Protein AF-A0A830CU60-F1 (afdb_monomer_lite)

Sequence (150 aa):
MNAGANVQETAGAVESIEIITTKGEYKTIKRRDLSFSYRSSPFQDMNDLASITTVTFRLKVSQSAKKKQQGYLKRLIIALITIVAAEEELALHKKSNAEPVLEEFIPLKKSCKDEQIDRVERAAEEEVKQPAKDNLFHSIKNRTVVPLKG

pLDDT: mean 77.17, std 24.19, range [31.14, 98.19]

Radius of gyration: 39.37 Å; chains: 1; bounding box: 76×66×96 Å

Organism: NCBI:txid374723

Foldseek 3Di:
DQDDDPPDTPLVWWAWWWFQWPVRDIDIGGSVRWDDDDVDTPVVPDPGTDDTDDTDTHDDDDPVVVVVVVVVVVVVVVVVVVVVVVVVVVVVVVVVPDDDPPPDDDDDDDDDDDDDDDDDDDDDDDDDDDDDDDDDDDDDDDDDDDDDDD

InterPro domains:
  IPR003170 UDP-N-acetylenolpyruvoylglucosamine reductase [PTHR21071] (1-75)
  IPR016169 FAD-binding, type PCMH, subdomain 2 [G3DSA:3.30.465.10] (1-143)
  IPR036318 FAD-binding, type PCMH-like superfamily [SSF56176] (1-65)

Structure (mmCIF, N/CA/C/O backbone):
data_AF-A0A830CU60-F1
#
_entry.id   AF-A0A830CU60-F1
#
loop_
_atom_site.group_PDB
_atom_site.id
_atom_site.type_symbol
_atom_site.label_atom_id
_atom_site.label_alt_id
_atom_site.label_comp_id
_atom_site.label_asym_id
_atom_site.label_entity_id
_atom_site.label_seq_id
_atom_site.pdbx_PDB_ins_code
_atom_site.Cartn_x
_atom_site.Cartn_y
_atom_site.Cartn_z
_atom_site.occupancy
_atom_site.B_iso_or_equiv
_atom_site.auth_seq_id
_atom_site.auth_comp_id
_atom_site.auth_asym_id
_atom_site.auth_atom_id
_atom_site.pdbx_PDB_model_num
ATOM 1 N N . MET A 1 1 ? -12.810 1.451 4.096 1.00 92.69 1 MET A N 1
ATOM 2 C CA . MET A 1 1 ? -12.896 1.220 2.636 1.00 92.69 1 MET A CA 1
ATOM 3 C C . MET A 1 1 ? -12.226 -0.051 2.115 1.00 92.69 1 MET A C 1
ATOM 5 O O . MET A 1 1 ? -12.708 -0.509 1.089 1.00 92.69 1 MET A O 1
ATOM 9 N N . ASN A 1 2 ? -11.130 -0.574 2.704 1.00 95.75 2 ASN A N 1
ATOM 10 C CA . ASN A 1 2 ? -10.413 -1.807 2.279 1.00 95.75 2 ASN A CA 1
ATOM 11 C C . ASN A 1 2 ? -10.511 -2.119 0.767 1.00 95.75 2 ASN A C 1
ATOM 13 O O . ASN A 1 2 ? -11.319 -2.940 0.330 1.00 95.75 2 ASN A O 1
ATOM 17 N N . ALA A 1 3 ? -9.751 -1.390 -0.054 1.00 95.25 3 ALA A N 1
ATOM 18 C CA . ALA A 1 3 ? -9.894 -1.484 -1.502 1.00 95.25 3 ALA A CA 1
ATOM 19 C C . ALA A 1 3 ? -9.442 -2.859 -2.019 1.00 95.25 3 ALA A C 1
ATOM 21 O O . ALA A 1 3 ? -8.376 -3.344 -1.636 1.00 95.25 3 ALA A O 1
ATOM 22 N N . GLY A 1 4 ? -10.232 -3.462 -2.911 1.00 94.44 4 GLY A N 1
ATOM 23 C CA . GLY A 1 4 ? -9.911 -4.741 -3.541 1.00 94.44 4 GLY A CA 1
ATOM 24 C C . GLY A 1 4 ? -10.270 -4.815 -5.025 1.00 94.44 4 GLY A C 1
ATOM 25 O O . GLY A 1 4 ? -11.206 -4.148 -5.485 1.00 94.44 4 GLY A O 1
ATOM 26 N N . ALA A 1 5 ? -9.493 -5.628 -5.745 1.00 95.44 5 ALA A N 1
ATOM 27 C CA . ALA A 1 5 ? -9.587 -5.956 -7.168 1.00 95.44 5 ALA A CA 1
ATOM 28 C C . ALA A 1 5 ? -8.892 -7.311 -7.429 1.00 95.44 5 ALA A C 1
ATOM 30 O O . ALA A 1 5 ? -7.971 -7.678 -6.703 1.00 95.44 5 ALA A O 1
ATOM 31 N N . ASN A 1 6 ? -9.294 -8.055 -8.468 1.00 92.94 6 ASN A N 1
ATOM 32 C CA . ASN A 1 6 ? -8.675 -9.338 -8.859 1.00 92.94 6 ASN A CA 1
ATOM 33 C C . ASN A 1 6 ? -8.494 -10.340 -7.692 1.00 92.94 6 ASN A C 1
ATOM 35 O O . ASN A 1 6 ? -7.427 -10.936 -7.535 1.00 92.94 6 ASN A O 1
ATOM 39 N N . VAL A 1 7 ? -9.537 -10.503 -6.864 1.00 90.19 7 VAL A N 1
ATOM 40 C CA . VAL A 1 7 ? -9.569 -11.398 -5.681 1.00 90.19 7 VAL A CA 1
ATOM 41 C C . VAL A 1 7 ? -8.513 -11.047 -4.608 1.00 90.19 7 VAL A C 1
ATOM 43 O O . VAL A 1 7 ? -8.208 -11.844 -3.728 1.00 90.19 7 VAL A O 1
ATOM 46 N N . GLN A 1 8 ? -7.950 -9.837 -4.649 1.00 92.75 8 GLN A N 1
ATOM 47 C CA . GLN A 1 8 ? -7.020 -9.322 -3.645 1.00 92.75 8 GLN A CA 1
ATOM 48 C C . GLN A 1 8 ? -7.560 -8.040 -3.018 1.00 92.75 8 GLN A C 1
ATOM 50 O O . GLN A 1 8 ? -8.195 -7.222 -3.683 1.00 92.75 8 GLN A O 1
ATOM 55 N N . GLU A 1 9 ? -7.274 -7.858 -1.732 1.00 95.56 9 GLU A N 1
ATOM 56 C CA . GLU A 1 9 ? -7.684 -6.702 -0.937 1.00 95.56 9 GLU A CA 1
ATOM 57 C C . GLU A 1 9 ? -6.473 -6.049 -0.266 1.00 95.56 9 GLU A C 1
ATOM 59 O O . GLU A 1 9 ? -5.477 -6.711 0.036 1.00 95.56 9 GLU A O 1
ATOM 64 N N . THR A 1 10 ? -6.586 -4.753 0.027 1.00 95.06 10 THR A N 1
ATOM 65 C CA . THR A 1 10 ? -5.552 -3.949 0.700 1.00 95.06 10 THR A CA 1
ATOM 66 C C . THR A 1 10 ? -5.110 -4.612 2.013 1.00 95.06 10 THR A C 1
ATOM 68 O O . THR A 1 10 ? -3.915 -4.760 2.275 1.00 95.06 10 THR A O 1
ATOM 71 N N . ALA A 1 11 ? -6.071 -5.114 2.795 1.00 95.44 11 ALA A N 1
ATOM 72 C CA . ALA A 1 11 ? -5.851 -5.839 4.046 1.00 95.44 11 ALA A CA 1
ATOM 73 C C . ALA A 1 11 ? -4.967 -7.100 3.936 1.00 95.44 11 ALA A C 1
ATOM 75 O O . ALA A 1 11 ? -4.445 -7.572 4.950 1.00 95.44 11 ALA A O 1
ATOM 76 N N . GLY A 1 12 ? -4.802 -7.662 2.734 1.00 94.56 12 GLY A N 1
ATOM 77 C CA . GLY A 1 12 ? -3.941 -8.819 2.477 1.00 94.56 12 GLY A CA 1
ATOM 78 C C . GLY A 1 12 ? -2.444 -8.494 2.438 1.00 94.56 12 GLY A C 1
ATOM 79 O O . GLY A 1 12 ? -1.630 -9.410 2.542 1.00 94.56 12 GLY A O 1
ATOM 80 N N . ALA A 1 13 ? -2.080 -7.212 2.301 1.00 95.69 13 ALA A N 1
ATOM 81 C CA . ALA A 1 13 ? -0.692 -6.749 2.217 1.00 95.69 13 ALA A CA 1
ATOM 82 C C . ALA A 1 13 ? -0.297 -5.727 3.300 1.00 95.69 13 ALA A C 1
ATOM 84 O O . ALA A 1 13 ? 0.888 -5.439 3.438 1.00 95.69 13 ALA A O 1
ATOM 85 N N . VAL A 1 14 ? -1.240 -5.164 4.062 1.00 97.50 14 VAL A N 1
ATOM 86 C CA . VAL A 1 14 ? -0.936 -4.233 5.168 1.00 97.50 14 VAL A CA 1
ATOM 87 C C . VAL A 1 14 ? -0.233 -4.955 6.325 1.00 97.50 14 VAL A C 1
ATOM 89 O O . VAL A 1 14 ? -0.663 -6.021 6.754 1.00 97.50 14 VAL A O 1
ATOM 92 N N . GLU A 1 15 ? 0.812 -4.331 6.864 1.00 97.88 15 GLU A N 1
ATOM 93 C CA . GLU A 1 15 ? 1.561 -4.758 8.054 1.00 97.88 15 GLU A CA 1
ATOM 94 C C . GLU A 1 15 ? 1.231 -3.888 9.277 1.00 97.88 15 GLU A C 1
ATOM 96 O O . GLU A 1 15 ? 1.029 -4.383 10.389 1.00 97.88 15 GLU A O 1
ATOM 101 N N . SER A 1 16 ? 1.172 -2.572 9.075 1.00 98.19 16 SER A N 1
ATOM 102 C CA . SER A 1 16 ? 0.796 -1.604 10.102 1.00 98.19 16 SER A CA 1
ATOM 103 C C . SER A 1 16 ? 0.320 -0.298 9.487 1.00 98.19 16 SER A C 1
ATOM 105 O O . SER A 1 16 ? 0.670 0.023 8.352 1.00 98.19 16 SER A O 1
ATOM 107 N N . ILE A 1 17 ? -0.463 0.452 10.252 1.00 98.12 17 ILE A N 1
ATOM 108 C CA . ILE A 1 17 ? -0.972 1.770 9.878 1.00 98.12 17 ILE A CA 1
ATOM 109 C C . ILE A 1 17 ? -0.645 2.746 11.002 1.00 98.12 17 ILE A C 1
ATOM 111 O O . ILE A 1 17 ? -0.821 2.422 12.177 1.00 98.12 17 ILE A O 1
ATOM 115 N N . GLU A 1 18 ? -0.161 3.924 10.635 1.00 98.19 18 GLU A N 1
ATOM 116 C CA . GLU A 1 18 ? 0.054 5.047 11.540 1.00 98.19 18 GLU A CA 1
ATOM 117 C C . GLU A 1 18 ? -1.049 6.075 11.326 1.00 98.19 18 GLU A C 1
ATOM 119 O O . GLU A 1 18 ? -1.400 6.413 10.190 1.00 98.19 18 GLU A O 1
ATOM 124 N N . ILE A 1 19 ? -1.606 6.546 12.435 1.00 98.19 19 ILE A N 1
ATOM 125 C CA . ILE A 1 19 ? -2.662 7.548 12.458 1.00 98.19 19 ILE A CA 1
ATOM 126 C C . ILE A 1 19 ? -2.293 8.693 13.395 1.00 98.19 19 ILE A C 1
ATOM 128 O O . ILE A 1 19 ? -1.598 8.491 14.393 1.00 98.19 19 ILE A O 1
ATOM 132 N N . ILE A 1 20 ? -2.830 9.870 13.089 1.00 98.19 20 ILE A N 1
ATOM 133 C CA . ILE A 1 20 ? -2.925 11.004 14.007 1.00 98.19 20 ILE A CA 1
ATOM 134 C C . ILE A 1 20 ? -4.368 11.069 14.509 1.00 98.19 20 ILE A C 1
ATOM 136 O O . ILE A 1 20 ? -5.315 10.968 13.720 1.00 98.19 20 ILE A O 1
ATOM 140 N N . THR A 1 21 ? -4.544 11.245 15.817 1.00 97.69 21 THR A N 1
ATOM 141 C CA . THR A 1 21 ? -5.862 11.468 16.423 1.00 97.69 21 THR A CA 1
ATOM 142 C C . THR A 1 21 ? -6.277 12.936 16.397 1.00 97.69 21 THR A C 1
ATOM 144 O O . THR A 1 21 ? -5.451 13.831 16.230 1.00 97.69 21 THR A O 1
ATOM 147 N N . THR A 1 22 ? -7.550 13.217 16.667 1.00 97.62 22 THR A N 1
ATOM 148 C CA . THR A 1 22 ? -8.073 14.584 16.863 1.00 97.62 22 THR A CA 1
ATOM 149 C C . THR A 1 22 ? -7.422 15.340 18.029 1.00 97.62 22 THR A C 1
ATOM 151 O O . THR A 1 22 ? -7.553 16.558 18.111 1.00 97.62 22 THR A O 1
ATOM 154 N N . LYS A 1 23 ? -6.669 14.649 18.897 1.00 97.31 23 LYS A N 1
ATOM 155 C CA . LYS A 1 23 ? -5.849 15.234 19.973 1.00 97.31 23 LYS A CA 1
ATOM 156 C C . LYS A 1 23 ? -4.395 15.519 19.563 1.00 97.31 23 LYS A C 1
ATOM 158 O O . LYS A 1 23 ? -3.625 16.007 20.383 1.00 97.31 23 LYS A O 1
ATOM 163 N N . GLY A 1 24 ? -3.999 15.182 18.333 1.00 96.62 24 GLY A N 1
ATOM 164 C CA . GLY A 1 24 ? -2.612 15.269 17.860 1.00 96.62 24 GLY A CA 1
ATOM 165 C C . GLY A 1 24 ? -1.713 14.099 18.284 1.00 96.62 24 GLY A C 1
ATOM 166 O O . GLY A 1 24 ? -0.507 14.147 18.059 1.00 96.62 24 GLY A O 1
ATOM 167 N N . GLU A 1 25 ? -2.269 13.041 18.885 1.00 97.31 25 GLU A N 1
ATOM 168 C CA . GLU A 1 25 ? -1.502 11.853 19.287 1.00 97.31 25 GLU A CA 1
ATOM 169 C C . GLU A 1 25 ? -1.200 10.969 18.068 1.00 97.31 25 GLU A C 1
ATOM 171 O O . GLU A 1 25 ? -2.104 10.655 17.291 1.00 97.31 25 GLU A O 1
ATOM 176 N N . TYR A 1 26 ? 0.040 10.492 17.946 1.00 97.06 26 TYR A N 1
ATOM 177 C CA . TYR A 1 26 ? 0.404 9.456 16.977 1.00 97.06 26 TYR A CA 1
ATOM 178 C C . TYR A 1 26 ? 0.138 8.060 17.551 1.00 97.06 26 TYR A C 1
ATOM 180 O O . TYR A 1 26 ? 0.570 7.745 18.661 1.00 97.06 26 TYR A O 1
ATOM 188 N N . LYS A 1 27 ? -0.530 7.195 16.781 1.00 97.06 27 LYS A N 1
ATOM 189 C CA . LYS A 1 27 ? -0.778 5.788 17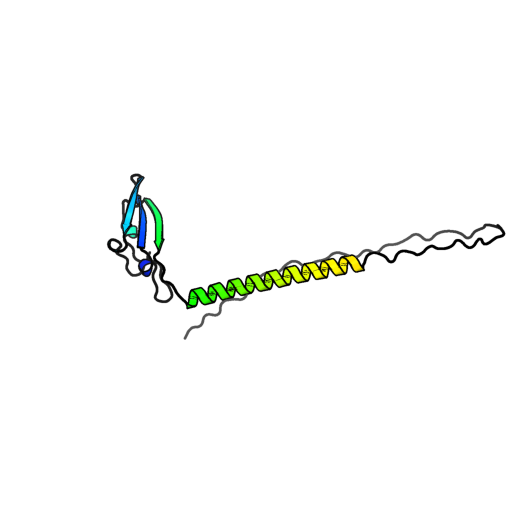.138 1.00 97.06 27 LYS A CA 1
ATOM 190 C C . LYS A 1 27 ? -0.368 4.870 15.984 1.00 97.06 27 LYS A C 1
ATOM 192 O O . LYS A 1 27 ? -0.769 5.094 14.844 1.00 97.06 27 LYS A O 1
ATOM 197 N N . THR A 1 28 ? 0.377 3.802 16.276 1.00 97.94 28 THR A N 1
ATOM 198 C CA . THR A 1 28 ? 0.690 2.732 15.311 1.00 97.94 28 THR A CA 1
ATOM 199 C C . THR A 1 28 ? -0.155 1.499 15.607 1.00 97.94 28 THR A C 1
ATOM 201 O O . THR A 1 28 ? -0.003 0.877 16.656 1.00 97.94 28 THR A O 1
ATOM 204 N N . ILE A 1 29 ? -0.995 1.095 14.659 1.00 97.19 29 ILE A N 1
ATOM 205 C CA . ILE A 1 29 ? -1.864 -0.081 14.762 1.00 97.19 29 ILE A CA 1
ATOM 206 C C . ILE A 1 29 ? -1.262 -1.206 13.908 1.00 97.19 29 ILE A C 1
ATOM 208 O O . ILE A 1 29 ? -0.966 -1.009 12.725 1.00 97.19 29 ILE A O 1
ATOM 212 N N . LYS A 1 30 ? -1.023 -2.384 14.496 1.00 97.69 30 LYS A N 1
ATOM 213 C CA . LYS A 1 30 ? -0.417 -3.537 13.803 1.00 97.69 30 LYS A CA 1
ATOM 214 C C . LYS A 1 30 ? -1.481 -4.399 13.123 1.00 97.69 30 LYS A C 1
ATOM 216 O O . LYS A 1 30 ? -2.640 -4.395 13.514 1.00 97.69 30 LYS A O 1
ATOM 221 N N . ARG A 1 31 ? -1.087 -5.205 12.129 1.00 95.62 31 ARG A N 1
ATOM 222 C CA . ARG A 1 31 ? -2.008 -6.026 11.319 1.00 95.62 31 ARG A CA 1
ATOM 223 C C . ARG A 1 31 ? -2.939 -6.952 12.113 1.00 95.62 31 ARG A C 1
ATOM 225 O O . ARG A 1 31 ? -4.049 -7.211 11.648 1.00 95.62 31 ARG A O 1
ATOM 232 N N . ARG A 1 32 ? -2.509 -7.438 13.281 1.00 95.12 32 ARG A N 1
ATOM 233 C CA . ARG A 1 32 ? -3.329 -8.265 14.189 1.00 95.12 32 ARG A CA 1
ATOM 234 C C . ARG A 1 32 ? -4.483 -7.483 14.837 1.00 95.12 32 ARG A C 1
ATOM 236 O O . ARG A 1 32 ? -5.514 -8.068 15.128 1.00 95.12 32 ARG A O 1
ATOM 243 N N . ASP A 1 33 ? -4.304 -6.175 15.003 1.00 95.25 33 ASP A N 1
ATOM 244 C CA . ASP A 1 33 ? -5.234 -5.248 15.652 1.00 95.25 33 ASP A CA 1
ATOM 245 C C . ASP A 1 33 ? -6.133 -4.529 14.609 1.00 95.25 33 ASP A C 1
ATOM 247 O O . ASP A 1 33 ? -6.950 -3.680 14.955 1.00 95.25 33 ASP A O 1
ATOM 251 N N . LEU A 1 34 ? -5.991 -4.862 13.313 1.00 94.56 34 LEU A N 1
ATOM 252 C CA . LEU A 1 34 ? -6.749 -4.284 12.196 1.00 94.56 34 LEU A CA 1
ATOM 253 C C . LEU A 1 34 ? -7.861 -5.228 11.703 1.00 94.56 34 LEU A C 1
ATOM 255 O O . LEU A 1 34 ? -7.616 -6.166 10.936 1.00 94.56 34 LEU A O 1
ATOM 259 N N . SER A 1 35 ? -9.099 -4.924 12.091 1.00 94.56 35 SER A N 1
ATOM 260 C CA . SER A 1 35 ? -10.336 -5.623 11.713 1.00 94.56 35 SER A CA 1
ATOM 261 C C . SER A 1 35 ? -10.875 -5.185 10.341 1.00 94.56 35 SER A C 1
ATOM 263 O O . SER A 1 35 ? -11.878 -4.485 10.220 1.00 94.56 35 SER A O 1
ATOM 265 N N . PHE A 1 36 ? -10.199 -5.591 9.268 1.00 95.88 36 PHE A N 1
ATOM 266 C CA . PHE A 1 36 ? -10.702 -5.393 7.904 1.00 95.88 36 PHE A CA 1
ATOM 267 C C . PHE A 1 36 ? -11.749 -6.441 7.500 1.00 95.88 36 PHE A C 1
ATOM 269 O O . PHE A 1 36 ? -11.622 -7.617 7.839 1.00 95.88 36 PHE A O 1
ATOM 276 N N . SER A 1 37 ? -12.726 -6.028 6.692 1.00 94.19 37 SER A N 1
ATOM 277 C CA . SER A 1 37 ? -13.653 -6.921 5.981 1.00 94.19 37 SER A CA 1
ATOM 278 C C . SER A 1 37 ? -14.0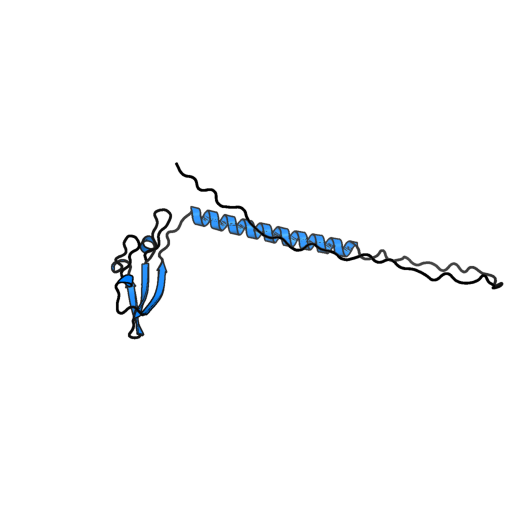26 -6.325 4.613 1.00 94.19 37 SER A C 1
ATOM 280 O O . SER A 1 37 ? -13.421 -5.334 4.185 1.00 94.19 37 SER A O 1
ATOM 282 N N . TYR A 1 38 ? -14.972 -6.924 3.880 1.00 95.50 38 TYR A N 1
ATOM 283 C CA . TYR A 1 38 ? -15.308 -6.484 2.521 1.00 95.50 38 TYR A CA 1
ATOM 284 C C . TYR A 1 38 ? -15.726 -5.006 2.495 1.00 95.50 38 TYR A C 1
ATOM 286 O O . TYR A 1 38 ? -16.714 -4.609 3.109 1.00 95.50 38 TYR A O 1
ATOM 294 N N . ARG A 1 39 ? -14.934 -4.180 1.797 1.00 94.56 39 ARG A N 1
ATOM 295 C CA . ARG A 1 39 ? -15.048 -2.707 1.735 1.00 94.56 39 ARG A CA 1
ATOM 296 C C . ARG A 1 39 ? -15.012 -1.970 3.089 1.00 94.56 39 ARG A C 1
ATOM 298 O O . ARG A 1 39 ? -15.138 -0.743 3.113 1.00 94.56 39 ARG A O 1
ATOM 305 N N . SER A 1 40 ? -14.737 -2.665 4.193 1.00 95.88 40 SER A N 1
ATOM 306 C CA . SER A 1 40 ? -14.769 -2.124 5.554 1.00 95.88 40 SER A CA 1
ATOM 307 C C . SER A 1 40 ? -13.403 -2.170 6.257 1.00 95.88 40 SER A C 1
ATOM 309 O O . SER A 1 40 ? -12.522 -2.963 5.922 1.00 95.88 40 SER A O 1
ATOM 311 N N . SER A 1 41 ? -13.186 -1.250 7.190 1.00 96.00 41 SER A N 1
ATOM 312 C CA . SER A 1 41 ? -11.941 -1.017 7.923 1.00 96.00 41 SER A CA 1
ATOM 313 C C . SER A 1 41 ? -12.235 -0.288 9.237 1.00 96.00 41 SER A C 1
ATOM 315 O O . SER A 1 41 ? -13.081 0.606 9.205 1.00 96.00 41 SER A O 1
ATOM 317 N N . PRO A 1 42 ? -11.477 -0.533 10.326 1.00 94.56 42 PRO A N 1
ATOM 318 C CA . PRO A 1 42 ? -11.761 0.030 11.656 1.00 94.56 42 PRO A CA 1
ATOM 319 C C . PRO A 1 42 ? -11.798 1.567 11.696 1.00 94.56 42 PRO A C 1
ATOM 321 O O . PRO A 1 42 ? -12.421 2.154 12.568 1.00 94.56 42 PRO A O 1
ATOM 324 N N . PHE A 1 43 ? -11.167 2.222 10.721 1.00 96.06 43 PHE A N 1
ATOM 325 C CA . PHE A 1 43 ? -11.111 3.676 10.559 1.00 96.06 43 PHE A CA 1
ATOM 326 C C . PHE A 1 43 ? -12.427 4.345 10.136 1.00 96.06 43 PHE A C 1
ATOM 328 O O . PHE A 1 43 ? -12.488 5.567 10.133 1.00 96.06 43 PHE A O 1
ATOM 335 N N . GLN A 1 44 ? -13.447 3.589 9.712 1.00 95.38 44 GLN A N 1
ATOM 336 C CA . GLN A 1 44 ? -14.722 4.175 9.264 1.00 95.38 44 GLN A CA 1
ATOM 337 C C . GLN A 1 44 ? -15.601 4.643 10.423 1.00 95.38 44 GLN A C 1
ATOM 339 O O . GLN A 1 44 ? -16.261 5.668 10.293 1.00 95.38 44 GLN A O 1
ATOM 344 N N . ASP A 1 45 ? -15.545 3.935 11.550 1.00 92.56 45 ASP A N 1
ATOM 345 C CA . ASP A 1 45 ? -16.358 4.201 12.742 1.00 92.56 45 ASP A CA 1
ATOM 346 C C . ASP A 1 45 ? -15.521 4.850 13.872 1.00 92.56 45 ASP A C 1
ATOM 348 O O . ASP A 1 45 ? -15.948 4.947 15.024 1.00 92.56 45 ASP A O 1
ATOM 352 N N . MET A 1 46 ? -14.287 5.271 13.560 1.00 94.50 46 MET A N 1
ATOM 353 C CA . MET A 1 46 ? -13.300 5.756 14.527 1.00 94.50 46 MET A CA 1
ATOM 354 C C . MET A 1 46 ? -13.425 7.268 14.763 1.00 94.50 46 MET A C 1
ATOM 356 O O . MET A 1 46 ? -12.809 8.074 14.071 1.00 94.50 46 MET A O 1
ATOM 360 N N . ASN A 1 47 ? -14.190 7.648 15.788 1.00 95.44 47 ASN A N 1
ATOM 361 C CA . ASN A 1 47 ? -14.488 9.050 16.113 1.00 95.44 47 ASN A CA 1
ATOM 362 C C . ASN A 1 47 ? -13.268 9.908 16.521 1.00 95.44 47 ASN A C 1
ATOM 364 O O . ASN A 1 47 ? -13.338 11.132 16.430 1.00 95.44 47 ASN A O 1
ATOM 368 N N . ASP A 1 48 ? -12.165 9.311 16.997 1.00 96.81 48 ASP A N 1
ATOM 369 C CA . ASP A 1 48 ? -10.934 10.038 17.354 1.00 96.81 48 ASP A CA 1
ATOM 370 C C . ASP A 1 48 ? -9.903 10.111 16.216 1.00 96.81 48 ASP A C 1
ATOM 372 O O . ASP A 1 48 ? -8.829 10.674 16.418 1.00 96.81 48 ASP A O 1
ATOM 376 N N . LEU A 1 49 ? -10.199 9.583 15.023 1.00 96.62 49 LEU A N 1
ATOM 377 C CA . LEU A 1 49 ? -9.301 9.640 13.869 1.00 96.62 49 LEU A CA 1
ATOM 378 C C . LEU A 1 49 ? -9.290 11.041 13.240 1.00 96.62 49 LEU A C 1
ATOM 380 O O . LEU A 1 49 ? -10.318 11.516 12.768 1.00 96.62 49 LEU A O 1
ATOM 384 N N . ALA A 1 50 ? -8.115 11.673 13.157 1.00 97.31 50 ALA A N 1
ATOM 385 C CA . ALA A 1 50 ? -7.930 12.889 12.359 1.00 97.31 50 ALA A CA 1
ATOM 386 C C . ALA A 1 50 ? -7.346 12.586 10.974 1.00 97.31 50 ALA A C 1
ATOM 388 O O . ALA A 1 50 ? -7.803 13.138 9.977 1.00 97.31 50 ALA A O 1
ATOM 389 N N . SER A 1 51 ? -6.331 11.719 10.894 1.00 97.75 51 SER A N 1
ATOM 390 C CA . SER A 1 51 ? -5.699 11.358 9.621 1.00 97.75 51 SER A CA 1
ATOM 391 C C . SER A 1 51 ? -4.968 10.018 9.686 1.00 97.75 51 SER A C 1
ATOM 393 O O . SER A 1 51 ? -4.463 9.627 10.738 1.00 97.75 51 SER A O 1
ATOM 395 N N . ILE A 1 52 ? -4.865 9.341 8.542 1.00 97.69 52 ILE A N 1
ATOM 396 C CA . ILE A 1 52 ? -3.947 8.218 8.325 1.00 97.69 52 ILE A CA 1
ATOM 397 C C . ILE A 1 52 ? -2.693 8.789 7.657 1.00 97.69 52 ILE A C 1
ATOM 399 O O . ILE A 1 52 ? -2.772 9.273 6.529 1.00 97.69 52 ILE A O 1
ATOM 403 N N . THR A 1 53 ? -1.545 8.736 8.333 1.00 97.81 53 THR A N 1
ATOM 404 C CA . THR A 1 53 ? -0.288 9.316 7.826 1.00 97.81 53 THR A CA 1
ATOM 405 C C . THR A 1 53 ? 0.521 8.324 7.007 1.00 97.81 53 THR A C 1
ATOM 407 O O . THR A 1 53 ? 1.039 8.669 5.947 1.00 97.81 53 THR A O 1
ATOM 410 N N . THR A 1 54 ? 0.610 7.083 7.484 1.00 98.19 54 THR A N 1
ATOM 411 C CA . THR A 1 54 ? 1.527 6.076 6.942 1.00 98.19 54 THR A CA 1
ATOM 412 C C . THR A 1 54 ? 0.833 4.725 6.874 1.00 98.19 54 THR A C 1
ATOM 414 O O . THR A 1 54 ? 0.158 4.307 7.815 1.00 98.19 54 THR A O 1
ATOM 417 N N . VAL A 1 55 ? 1.039 3.996 5.778 1.00 97.75 55 VAL A N 1
ATOM 418 C CA . VAL A 1 55 ? 0.634 2.592 5.657 1.00 97.75 55 VAL A CA 1
ATOM 419 C C . VAL A 1 55 ? 1.848 1.771 5.250 1.00 97.75 55 VAL A C 1
ATOM 421 O O . VAL A 1 55 ? 2.395 1.943 4.162 1.00 97.75 55 VAL A O 1
ATOM 424 N N . THR A 1 56 ? 2.258 0.854 6.120 1.00 98.12 56 THR A N 1
ATOM 425 C CA . THR A 1 56 ? 3.347 -0.086 5.856 1.00 98.12 56 THR A CA 1
ATOM 426 C C . THR A 1 56 ? 2.777 -1.335 5.201 1.00 98.12 56 THR A C 1
ATOM 428 O O . THR A 1 56 ? 1.893 -1.985 5.764 1.00 98.12 56 THR A O 1
ATOM 431 N N . PHE A 1 57 ? 3.308 -1.708 4.036 1.00 97.50 57 PHE A N 1
ATOM 432 C CA . PHE A 1 57 ? 2.913 -2.915 3.307 1.00 97.50 57 PHE A CA 1
ATOM 433 C C . PHE A 1 57 ? 4.014 -3.982 3.342 1.00 97.50 57 PHE A C 1
ATOM 435 O O . PHE A 1 57 ? 5.172 -3.704 3.031 1.00 97.50 57 PHE A O 1
ATOM 442 N N . ARG A 1 58 ? 3.646 -5.229 3.647 1.00 96.62 58 ARG A N 1
ATOM 443 C CA . ARG A 1 58 ? 4.508 -6.411 3.531 1.00 96.62 58 ARG A CA 1
ATOM 444 C C . ARG A 1 58 ? 4.239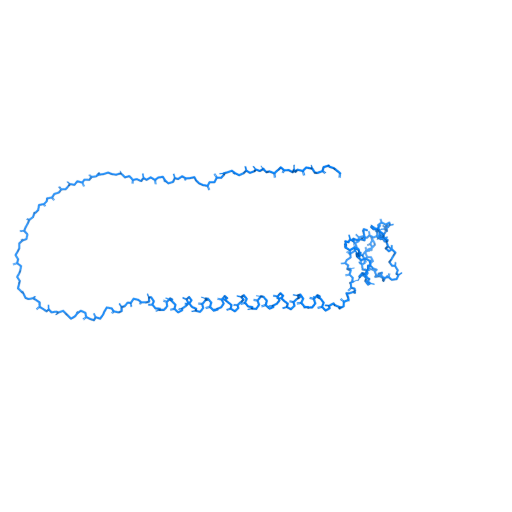 -7.111 2.198 1.00 96.62 58 ARG A C 1
ATOM 446 O O . ARG A 1 58 ? 3.317 -7.914 2.065 1.00 96.62 58 ARG A O 1
ATOM 453 N N . LEU A 1 59 ? 5.068 -6.816 1.199 1.00 93.69 59 LEU A N 1
ATOM 454 C CA . LEU A 1 59 ? 4.990 -7.452 -0.118 1.00 93.69 59 LEU A CA 1
ATOM 455 C C . LEU A 1 59 ? 5.645 -8.844 -0.118 1.00 93.69 59 LEU A C 1
ATOM 457 O O . LEU A 1 59 ? 6.613 -9.096 0.599 1.00 93.69 59 LEU A O 1
ATOM 461 N N . LYS A 1 60 ? 5.140 -9.749 -0.965 1.00 93.06 60 LYS A N 1
ATOM 462 C CA . LYS A 1 60 ? 5.744 -11.069 -1.213 1.00 93.06 60 LYS A CA 1
ATOM 463 C C . LYS A 1 60 ? 6.643 -11.015 -2.448 1.00 93.06 60 LYS A C 1
ATOM 465 O O . LYS A 1 60 ? 6.268 -10.440 -3.469 1.00 93.06 60 LYS A O 1
ATOM 470 N N . VAL A 1 61 ? 7.808 -11.661 -2.381 1.00 94.50 61 VAL A N 1
ATOM 471 C CA . VAL A 1 61 ? 8.709 -11.800 -3.537 1.00 94.50 61 VAL A CA 1
ATOM 472 C C . VAL A 1 61 ? 8.013 -12.611 -4.633 1.00 94.50 61 VAL A C 1
ATOM 474 O O . VAL A 1 61 ? 7.509 -13.702 -4.382 1.00 94.50 61 VAL A O 1
ATOM 477 N N . SER A 1 62 ? 8.003 -12.092 -5.863 1.00 95.44 62 SER A N 1
ATOM 478 C CA . SER A 1 62 ? 7.385 -12.747 -7.020 1.00 95.44 62 SER A CA 1
ATOM 479 C C . SER A 1 62 ? 8.365 -12.834 -8.185 1.00 95.44 62 SER A C 1
ATOM 481 O O . SER A 1 62 ? 8.796 -11.819 -8.734 1.00 95.44 62 SER A O 1
ATOM 483 N N . GLN A 1 63 ? 8.682 -14.061 -8.611 1.00 97.19 63 GLN A N 1
ATOM 484 C CA . GLN A 1 63 ? 9.548 -14.298 -9.773 1.00 97.19 63 GLN A CA 1
ATOM 485 C C . GLN A 1 63 ? 8.914 -13.781 -11.075 1.00 97.19 63 GLN A C 1
ATOM 487 O O . GLN A 1 63 ? 9.624 -13.325 -11.969 1.00 97.19 63 GLN A O 1
ATOM 492 N N . SER A 1 64 ? 7.579 -13.790 -11.167 1.00 96.38 64 SER A N 1
ATOM 493 C CA . SER A 1 64 ? 6.832 -13.191 -12.282 1.00 96.38 64 SER A CA 1
ATOM 494 C C . SER A 1 64 ? 7.038 -11.673 -12.339 1.00 96.38 64 SER A C 1
ATOM 496 O O . SER A 1 64 ? 7.404 -11.139 -13.388 1.00 96.38 64 SER A O 1
ATOM 498 N N . ALA A 1 65 ? 6.903 -10.981 -11.201 1.00 94.75 65 ALA A N 1
ATOM 499 C CA . ALA A 1 65 ? 7.147 -9.541 -11.118 1.00 94.75 65 ALA A CA 1
ATOM 500 C C . ALA A 1 65 ? 8.610 -9.191 -11.444 1.00 94.75 65 ALA A C 1
ATOM 502 O O . ALA A 1 65 ? 8.855 -8.311 -12.269 1.00 94.75 65 ALA A O 1
ATOM 503 N N . LYS A 1 66 ? 9.574 -9.942 -10.890 1.00 96.31 66 LYS A N 1
ATOM 504 C CA . LYS A 1 66 ? 11.010 -9.773 -11.169 1.00 96.31 66 LYS A CA 1
ATOM 505 C C . LYS A 1 66 ? 11.330 -9.923 -12.662 1.00 96.31 66 LYS A C 1
ATOM 507 O O . LYS A 1 66 ? 11.990 -9.056 -13.230 1.00 96.31 66 LYS A O 1
ATOM 512 N N . LYS A 1 67 ? 10.815 -10.970 -13.323 1.00 98.00 67 LYS A N 1
ATOM 513 C CA . LYS A 1 67 ? 10.987 -11.174 -14.774 1.00 98.00 67 LYS A CA 1
ATOM 514 C C . LYS A 1 67 ? 10.386 -10.027 -15.594 1.00 98.00 67 LYS A C 1
ATOM 516 O O . LYS A 1 67 ? 11.026 -9.563 -16.535 1.00 98.00 67 LYS A O 1
ATOM 521 N N . LYS A 1 68 ? 9.196 -9.528 -15.227 1.00 97.12 68 LYS A N 1
ATOM 522 C CA . LYS A 1 68 ? 8.579 -8.359 -15.883 1.00 97.12 68 LYS A CA 1
ATOM 523 C C . LYS A 1 68 ? 9.444 -7.105 -15.730 1.00 97.12 68 LYS A C 1
ATOM 525 O O . LYS A 1 68 ? 9.750 -6.472 -16.735 1.00 97.12 68 LYS A O 1
ATOM 530 N N . GLN A 1 69 ? 9.895 -6.787 -14.514 1.00 96.69 69 GLN A N 1
ATOM 531 C CA . GLN A 1 69 ? 10.776 -5.645 -14.237 1.00 96.69 69 GLN A CA 1
ATOM 532 C C . GLN A 1 69 ? 12.074 -5.714 -15.057 1.00 96.69 69 GLN A C 1
ATOM 534 O O . GLN A 1 69 ? 12.437 -4.746 -15.720 1.00 96.69 69 GLN A O 1
ATOM 539 N N . GLN A 1 70 ? 12.735 -6.876 -15.084 1.00 97.44 70 GLN A N 1
ATOM 540 C CA . GLN A 1 70 ? 13.923 -7.106 -15.913 1.00 97.44 70 GLN A CA 1
ATOM 541 C C . GLN A 1 70 ? 13.631 -6.919 -17.411 1.00 97.44 70 GLN A C 1
ATOM 543 O O . GLN A 1 70 ? 14.457 -6.361 -18.128 1.00 97.44 70 GLN A O 1
ATOM 548 N N . GLY A 1 71 ? 12.456 -7.344 -17.886 1.00 98.06 71 GLY A N 1
ATOM 549 C CA . GLY A 1 71 ? 12.003 -7.110 -19.258 1.00 98.06 71 GLY A CA 1
ATOM 550 C C . GLY A 1 71 ? 11.846 -5.624 -19.598 1.00 98.06 71 GLY A C 1
ATOM 551 O O . GLY A 1 71 ? 12.304 -5.199 -20.656 1.00 98.06 71 GLY A O 1
ATOM 552 N N . TYR A 1 72 ? 11.263 -4.823 -18.699 1.00 97.38 72 TYR A N 1
ATOM 553 C CA . TYR A 1 72 ? 11.172 -3.367 -18.871 1.00 97.38 72 TYR A CA 1
ATOM 554 C C . TYR A 1 72 ? 12.552 -2.702 -18.895 1.00 97.38 72 TYR A C 1
ATOM 556 O O . TYR A 1 72 ? 12.835 -1.946 -19.819 1.00 97.38 72 TYR A O 1
ATOM 564 N N . LEU A 1 73 ? 13.436 -3.030 -17.946 1.00 98.00 73 LEU A N 1
ATOM 565 C CA . LEU A 1 73 ? 14.793 -2.471 -17.903 1.00 98.00 73 LEU A CA 1
ATOM 566 C C . LEU A 1 73 ? 15.593 -2.801 -19.172 1.00 98.00 73 LEU A C 1
ATOM 568 O O . LEU A 1 73 ? 16.219 -1.913 -19.741 1.00 98.00 73 LEU A O 1
ATOM 572 N N . LYS A 1 74 ? 15.509 -4.040 -19.678 1.00 98.19 74 LYS A N 1
ATOM 573 C CA . LYS A 1 74 ? 16.137 -4.423 -20.955 1.00 98.19 74 LYS A CA 1
ATOM 574 C C . LYS A 1 74 ? 15.631 -3.585 -22.132 1.00 98.19 74 LYS A C 1
ATOM 576 O O . LYS A 1 74 ? 16.438 -3.160 -22.948 1.00 98.19 74 LYS A O 1
ATOM 581 N N . ARG A 1 75 ? 14.320 -3.322 -22.213 1.00 97.38 75 ARG A N 1
ATOM 582 C CA . ARG A 1 75 ? 13.734 -2.475 -23.270 1.00 97.38 75 ARG A CA 1
ATOM 583 C C . ARG A 1 75 ? 14.242 -1.034 -23.197 1.00 97.38 75 ARG A C 1
ATOM 585 O O . ARG A 1 75 ? 14.573 -0.477 -24.235 1.00 97.38 75 ARG A O 1
ATOM 592 N N . LEU A 1 76 ? 14.340 -0.464 -21.993 1.00 96.94 76 LEU A N 1
ATOM 593 C CA . LEU A 1 76 ? 14.877 0.886 -21.790 1.00 96.94 76 LEU A CA 1
ATOM 594 C C . LEU A 1 76 ? 16.357 0.977 -22.188 1.00 96.94 76 LEU A C 1
ATOM 596 O O . LEU A 1 76 ? 16.732 1.905 -22.894 1.00 96.94 76 LEU A O 1
ATOM 600 N N . ILE A 1 77 ? 17.177 -0.005 -21.799 1.00 97.81 77 ILE A N 1
ATOM 601 C CA . ILE A 1 77 ? 18.602 -0.055 -22.165 1.00 97.81 77 ILE A CA 1
ATOM 602 C C . ILE A 1 77 ? 18.775 -0.155 -23.686 1.00 97.81 77 ILE A C 1
ATOM 604 O O . ILE A 1 77 ? 19.560 0.598 -24.251 1.00 97.81 77 ILE A O 1
ATOM 608 N N . ILE A 1 78 ? 18.021 -1.033 -24.359 1.00 97.94 78 ILE A N 1
ATOM 609 C CA . ILE A 1 78 ? 18.076 -1.159 -25.825 1.00 97.94 78 ILE A CA 1
ATOM 610 C C . ILE A 1 78 ? 17.677 0.164 -26.490 1.00 97.94 78 ILE A C 1
ATOM 612 O O . ILE A 1 78 ? 18.411 0.641 -27.345 1.00 97.94 78 ILE A O 1
ATOM 616 N N . ALA A 1 79 ? 16.573 0.788 -26.064 1.00 97.31 79 ALA A N 1
ATOM 617 C CA . ALA A 1 79 ? 16.124 2.063 -26.623 1.00 97.31 79 ALA A CA 1
ATOM 618 C C . ALA A 1 79 ? 17.169 3.182 -26.456 1.00 97.31 79 ALA A C 1
ATOM 620 O O . ALA A 1 79 ? 17.420 3.918 -27.405 1.00 97.31 79 ALA A O 1
ATOM 621 N N . LEU A 1 80 ? 17.816 3.276 -25.288 1.00 97.12 80 LEU A N 1
ATOM 622 C CA . LEU A 1 80 ? 18.903 4.232 -25.047 1.00 97.12 80 LEU A CA 1
ATOM 623 C C . LEU A 1 80 ? 20.104 3.980 -25.968 1.00 97.12 80 LEU A C 1
ATOM 625 O O . LEU A 1 80 ? 20.609 4.924 -26.564 1.00 97.12 80 LEU A O 1
ATOM 629 N N . ILE A 1 81 ? 20.523 2.721 -26.141 1.00 97.50 81 ILE A N 1
ATOM 630 C CA . ILE A 1 81 ? 21.612 2.359 -27.065 1.00 97.50 81 ILE A CA 1
ATOM 631 C C . ILE A 1 81 ? 21.250 2.740 -28.509 1.00 97.50 81 ILE A C 1
ATOM 633 O O . ILE A 1 81 ? 22.082 3.300 -29.215 1.00 97.50 81 ILE A O 1
ATOM 637 N N . THR A 1 82 ? 20.012 2.487 -28.948 1.00 97.19 82 THR A N 1
ATOM 638 C CA . THR A 1 82 ? 19.554 2.860 -30.297 1.00 97.19 82 THR A CA 1
ATOM 639 C C . THR A 1 82 ? 19.535 4.376 -30.509 1.00 97.19 82 THR A C 1
ATOM 641 O O . THR A 1 82 ? 19.893 4.829 -31.591 1.00 97.19 82 THR A O 1
ATOM 644 N N . ILE A 1 83 ? 19.157 5.161 -29.493 1.00 97.06 83 ILE A N 1
ATOM 645 C CA . ILE A 1 83 ? 19.190 6.631 -29.559 1.00 97.06 83 ILE A CA 1
ATOM 646 C C . ILE A 1 83 ? 20.634 7.130 -29.685 1.00 97.06 83 ILE A C 1
ATOM 648 O O . ILE A 1 83 ? 20.922 7.880 -30.610 1.00 97.06 83 ILE A O 1
ATOM 652 N N . VAL A 1 84 ? 21.547 6.663 -28.826 1.00 97.19 84 VAL A N 1
ATOM 653 C CA . VAL A 1 84 ? 22.965 7.071 -28.862 1.00 97.19 84 VAL A CA 1
ATOM 654 C C . VAL A 1 84 ? 23.617 6.714 -30.202 1.00 97.19 84 VAL A C 1
ATOM 656 O O . VAL A 1 84 ? 24.301 7.548 -30.787 1.00 97.19 84 VAL A O 1
ATOM 659 N N . ALA A 1 85 ? 23.351 5.518 -30.738 1.00 95.94 85 ALA A N 1
ATOM 660 C CA . ALA A 1 85 ? 23.843 5.127 -32.059 1.00 95.94 85 ALA A CA 1
ATOM 661 C C . ALA A 1 85 ? 23.299 6.042 -33.177 1.00 95.94 85 ALA A C 1
ATOM 663 O O . ALA A 1 85 ? 24.047 6.458 -34.056 1.00 95.94 85 ALA A O 1
ATOM 664 N N . ALA A 1 86 ? 22.015 6.413 -33.130 1.00 94.50 86 ALA A N 1
ATOM 665 C CA . ALA A 1 86 ? 21.430 7.336 -34.104 1.00 94.50 86 ALA A CA 1
ATOM 666 C C . ALA A 1 86 ? 21.998 8.767 -33.996 1.00 94.50 86 ALA A C 1
ATOM 668 O O . ALA A 1 86 ? 22.128 9.453 -35.011 1.00 94.50 86 ALA A O 1
ATOM 669 N N . GLU A 1 87 ? 22.355 9.224 -32.792 1.00 94.88 87 GLU A N 1
ATOM 670 C CA . GLU A 1 87 ? 23.039 10.507 -32.579 1.00 94.88 87 GLU A CA 1
ATOM 671 C C . GLU A 1 87 ? 24.470 10.501 -33.142 1.00 94.88 87 GLU A C 1
ATOM 673 O O . GLU A 1 87 ? 24.891 11.495 -33.740 1.00 94.88 87 GLU A O 1
ATOM 678 N N . GLU A 1 88 ? 25.197 9.386 -33.010 1.00 91.69 88 GLU A N 1
ATOM 679 C CA . GLU A 1 88 ? 26.540 9.207 -33.575 1.00 91.69 88 GLU A CA 1
ATOM 680 C C . GLU A 1 88 ? 26.519 9.232 -35.114 1.00 91.69 88 GLU A C 1
ATOM 682 O O . GLU A 1 88 ? 27.249 10.018 -35.726 1.00 91.69 88 GLU A O 1
ATOM 687 N N . GLU A 1 89 ? 25.611 8.483 -35.747 1.00 88.88 89 GLU A N 1
ATOM 688 C CA . GLU A 1 89 ? 25.409 8.501 -37.206 1.00 88.88 89 GLU A CA 1
ATOM 689 C C . GLU A 1 89 ? 25.028 9.905 -37.721 1.00 88.88 89 GLU A C 1
ATOM 691 O O . GLU A 1 89 ? 25.580 10.399 -38.710 1.00 88.88 89 GLU A O 1
ATOM 696 N N . LEU A 1 90 ? 24.143 10.619 -37.010 1.00 87.06 90 LEU A N 1
ATOM 697 C CA . LEU A 1 90 ? 23.790 12.005 -37.342 1.00 87.06 90 LEU A CA 1
ATOM 698 C C . LEU A 1 90 ? 25.001 12.951 -37.228 1.00 87.06 90 LEU A C 1
ATOM 700 O O . LEU A 1 90 ? 25.127 13.902 -38.006 1.00 87.06 90 LEU A O 1
ATOM 704 N N . ALA A 1 91 ? 25.896 12.718 -36.265 1.00 85.06 91 ALA A N 1
ATOM 705 C CA . ALA A 1 91 ? 27.114 13.504 -36.090 1.00 85.06 91 ALA A CA 1
ATOM 706 C C . ALA A 1 91 ? 28.154 13.235 -37.193 1.00 85.06 91 ALA A C 1
ATOM 708 O O . ALA A 1 91 ? 28.869 14.163 -37.582 1.00 85.06 91 ALA A O 1
ATOM 709 N N . LEU A 1 92 ? 28.220 12.013 -37.732 1.00 80.50 92 LEU A N 1
ATOM 710 C CA . LEU A 1 92 ? 29.046 11.679 -38.898 1.00 80.50 92 LEU A CA 1
ATOM 711 C C . LEU A 1 92 ? 28.509 12.349 -40.172 1.00 80.50 92 LEU A C 1
ATOM 713 O O . LEU A 1 92 ? 29.261 13.053 -40.848 1.00 80.50 92 LEU A O 1
ATOM 717 N N . HIS A 1 93 ? 27.203 12.250 -40.439 1.00 70.44 93 HIS A N 1
ATOM 718 C CA . HIS A 1 93 ? 26.564 12.906 -41.590 1.00 70.44 93 HIS A CA 1
ATOM 719 C C . HIS A 1 93 ? 26.702 14.439 -41.593 1.00 70.44 93 HIS A C 1
ATOM 721 O O . HIS A 1 93 ? 26.777 15.057 -42.655 1.00 70.44 93 HIS A O 1
ATOM 727 N N . LYS A 1 94 ? 26.781 15.082 -40.421 1.00 75.56 94 LYS A N 1
ATOM 728 C CA . LYS A 1 94 ? 27.065 16.527 -40.334 1.00 75.56 94 LYS A CA 1
ATOM 729 C C . LYS A 1 94 ? 28.495 16.889 -40.744 1.00 75.56 94 LYS A C 1
ATOM 731 O O . LYS A 1 94 ? 28.708 17.995 -41.227 1.00 75.56 94 LYS A O 1
ATOM 736 N N . LYS A 1 95 ? 29.468 15.987 -40.566 1.00 71.62 95 LYS A N 1
ATOM 737 C CA . LYS A 1 95 ? 30.877 16.221 -40.932 1.00 71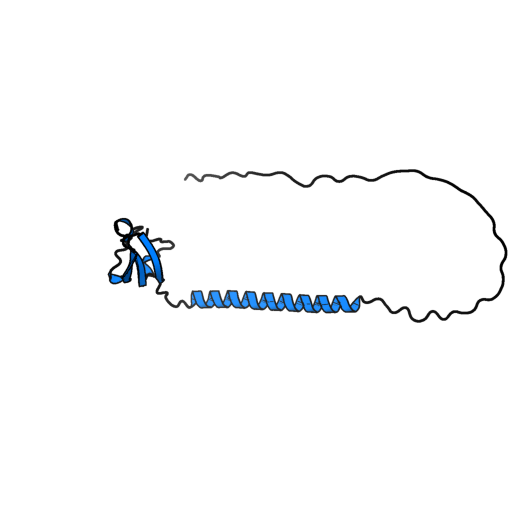.62 95 LYS A CA 1
ATOM 738 C C . LYS A 1 95 ? 31.133 16.039 -42.430 1.00 71.62 95 LYS A C 1
ATOM 740 O O . LYS A 1 95 ? 31.973 16.746 -42.972 1.00 71.62 95 LYS A O 1
ATOM 745 N N . SER A 1 96 ? 30.410 15.137 -43.101 1.00 63.94 96 SER A N 1
ATOM 746 C CA . SER A 1 96 ? 30.566 14.894 -44.546 1.00 63.94 96 SER A CA 1
ATOM 747 C C . SER A 1 96 ? 30.019 16.013 -45.438 1.00 63.94 96 SER A C 1
ATOM 749 O O . SER A 1 96 ? 30.346 16.048 -46.618 1.00 63.94 96 SER A O 1
ATOM 751 N N . ASN A 1 97 ? 29.191 16.908 -44.890 1.00 60.16 97 ASN A N 1
ATOM 752 C CA . ASN A 1 97 ? 28.559 18.008 -45.625 1.00 60.16 97 ASN A CA 1
ATOM 753 C C . ASN A 1 97 ? 29.264 19.364 -45.416 1.00 60.16 97 ASN A C 1
ATOM 755 O O . ASN A 1 97 ? 28.693 20.403 -45.744 1.00 60.16 97 ASN A O 1
ATOM 759 N N . ALA A 1 98 ? 30.483 19.376 -44.865 1.00 58.75 98 ALA A N 1
ATOM 760 C CA . ALA A 1 98 ? 31.351 20.546 -44.966 1.00 58.75 98 ALA A CA 1
ATOM 761 C C . ALA A 1 98 ? 31.716 20.766 -46.446 1.00 58.75 98 ALA A C 1
ATOM 763 O O . ALA A 1 98 ? 32.028 19.802 -47.146 1.00 58.75 98 ALA A O 1
ATOM 764 N N . GLU A 1 99 ? 31.617 22.009 -46.925 1.00 60.03 99 GLU A N 1
ATOM 765 C CA . GLU A 1 99 ? 31.731 22.343 -48.351 1.00 60.03 99 GLU A CA 1
ATOM 766 C C . GLU A 1 99 ? 33.027 21.807 -48.986 1.00 60.03 99 GLU A C 1
ATOM 768 O O . GLU A 1 99 ? 34.081 21.831 -48.340 1.00 60.03 99 GLU A O 1
ATOM 773 N N . PRO A 1 100 ? 32.991 21.359 -50.259 1.00 55.12 100 PRO A N 1
ATOM 774 C CA . PRO A 1 100 ? 34.215 21.057 -50.981 1.00 55.12 100 PRO A CA 1
ATOM 775 C C . PRO A 1 100 ? 35.056 22.331 -51.062 1.00 55.12 100 PRO A C 1
ATOM 777 O O . PRO A 1 100 ? 34.603 23.356 -51.573 1.00 55.12 100 PRO A O 1
ATOM 780 N N . VAL A 1 101 ? 36.286 22.254 -50.552 1.00 57.94 101 VAL A N 1
ATOM 781 C CA . VAL A 1 101 ? 37.268 23.332 -50.662 1.00 57.94 101 VAL A CA 1
ATOM 782 C C . VAL A 1 101 ? 37.409 23.688 -52.140 1.00 57.94 101 VAL A C 1
ATOM 784 O O . VAL A 1 101 ? 37.777 22.839 -52.950 1.00 57.94 101 VAL A O 1
ATOM 787 N N . LEU A 1 102 ? 37.095 24.937 -52.489 1.00 55.62 102 LEU A N 1
ATOM 788 C CA . LEU A 1 102 ? 37.359 25.475 -53.818 1.00 55.62 102 LEU A CA 1
ATOM 789 C C . LEU A 1 102 ? 38.877 25.556 -53.998 1.00 55.62 102 LEU A C 1
ATOM 791 O O . LEU A 1 102 ? 39.505 26.525 -53.569 1.00 55.62 102 LEU A O 1
ATOM 795 N N . GLU A 1 103 ? 39.459 24.514 -54.594 1.00 56.06 103 GLU A N 1
ATOM 796 C CA . GLU A 1 103 ? 40.865 24.512 -54.987 1.00 56.06 103 GLU A CA 1
ATOM 797 C C . GLU A 1 103 ? 41.167 25.701 -55.910 1.00 56.06 103 GLU A C 1
ATOM 799 O O . GLU A 1 103 ? 40.325 26.178 -56.676 1.00 56.06 103 GLU A O 1
ATOM 804 N N . GLU A 1 104 ? 42.382 26.219 -55.766 1.00 55.84 104 GLU A N 1
ATOM 805 C CA . GLU A 1 104 ? 42.782 27.557 -56.187 1.00 55.84 104 GLU A CA 1
ATOM 806 C C . GLU A 1 104 ? 42.532 27.826 -57.682 1.00 55.84 104 GLU A C 1
ATOM 808 O O . GLU A 1 104 ? 43.196 27.276 -58.565 1.00 55.84 104 GLU A O 1
ATOM 813 N N . PHE A 1 105 ? 41.629 28.764 -57.984 1.00 51.62 105 PHE A N 1
ATOM 814 C CA . PHE A 1 105 ? 41.510 29.327 -59.329 1.00 51.62 105 PHE A CA 1
ATOM 815 C C . PHE A 1 105 ? 42.770 30.132 -59.673 1.00 51.62 105 PHE A C 1
ATOM 817 O O . PHE A 1 105 ? 42.872 31.316 -59.355 1.00 51.62 105 PHE A O 1
ATOM 824 N N . ILE A 1 106 ? 43.717 29.497 -60.369 1.00 58.59 106 ILE A N 1
ATOM 825 C CA . ILE A 1 106 ? 44.904 30.152 -60.932 1.00 58.59 106 ILE A CA 1
ATOM 826 C C . ILE A 1 106 ? 44.449 31.258 -61.907 1.00 58.59 106 ILE A C 1
ATOM 828 O O . ILE A 1 106 ? 43.864 30.946 -62.952 1.00 58.59 106 ILE A O 1
ATOM 832 N N . PRO A 1 107 ? 44.730 32.550 -61.643 1.00 48.28 107 PRO A N 1
ATOM 833 C CA . PRO A 1 107 ? 44.298 33.628 -62.522 1.00 48.28 107 PRO A CA 1
ATOM 834 C C . PRO A 1 107 ? 45.199 33.702 -63.762 1.00 48.28 107 PRO A C 1
ATOM 836 O O . PRO A 1 107 ? 46.233 34.376 -63.780 1.00 48.28 107 PRO A O 1
ATOM 839 N N . LEU A 1 108 ? 44.787 33.027 -64.838 1.00 47.31 108 LEU A N 1
ATOM 840 C CA . LEU A 1 108 ? 45.389 33.201 -66.160 1.00 47.31 108 LEU A CA 1
ATOM 841 C C . LEU A 1 108 ? 45.171 34.641 -66.643 1.00 47.31 108 LEU A C 1
ATOM 843 O O . LEU A 1 108 ? 44.067 35.022 -67.037 1.00 47.31 108 LEU A O 1
ATOM 847 N N . LYS A 1 109 ? 46.249 35.435 -66.649 1.00 50.44 109 LYS A N 1
ATOM 848 C CA . LYS A 1 109 ? 46.271 36.782 -67.231 1.00 50.44 109 LYS A CA 1
ATOM 849 C C . LYS A 1 109 ? 45.797 36.731 -68.687 1.00 50.44 109 LYS A C 1
ATOM 851 O O . LYS A 1 109 ? 46.520 36.237 -69.550 1.00 50.44 109 LYS A O 1
ATOM 856 N N . LYS A 1 110 ? 44.626 37.303 -68.970 1.00 46.97 110 LYS A N 1
ATOM 857 C CA . LYS A 1 110 ? 44.218 37.667 -70.331 1.00 46.97 110 LYS A CA 1
ATOM 858 C C . LYS A 1 110 ? 44.463 39.154 -70.543 1.00 46.97 110 LYS A C 1
ATOM 860 O O . LYS A 1 110 ? 44.097 39.983 -69.716 1.00 46.97 110 LYS A O 1
ATOM 865 N N . SER A 1 111 ? 45.152 39.460 -71.630 1.00 43.56 111 SER A N 1
ATOM 866 C CA . SER A 1 111 ? 45.518 40.806 -72.042 1.00 43.56 111 SER A CA 1
ATOM 867 C C . SER A 1 111 ? 44.464 41.423 -72.965 1.00 43.56 111 SER A C 1
ATOM 869 O O . SER A 1 111 ? 43.694 40.716 -73.607 1.00 43.56 111 SER A O 1
ATOM 871 N N . CYS A 1 112 ? 44.553 42.748 -73.099 1.00 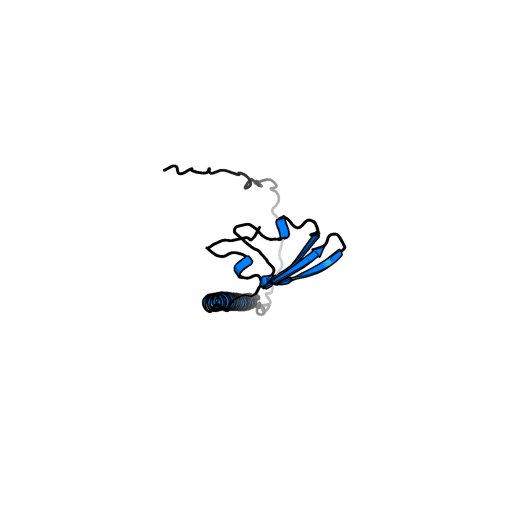31.14 112 CYS A N 1
ATOM 872 C CA . CYS A 1 112 ? 44.016 43.558 -74.195 1.00 31.14 112 CYS A CA 1
ATOM 873 C C . CYS A 1 112 ? 42.491 43.771 -74.308 1.00 31.14 112 CYS A C 1
ATOM 875 O O . CYS A 1 112 ? 41.794 43.028 -74.990 1.00 31.14 112 CYS A O 1
ATOM 877 N N . LYS A 1 113 ? 42.127 44.983 -73.860 1.00 37.31 113 LYS A N 1
ATOM 878 C CA . LYS A 1 113 ? 41.466 46.071 -74.616 1.00 37.31 113 LYS A CA 1
ATOM 879 C C . LYS A 1 113 ? 40.014 46.374 -74.258 1.00 37.31 113 LYS A C 1
ATOM 881 O O . LYS A 1 113 ? 39.102 45.607 -74.538 1.00 37.31 113 LYS A O 1
ATOM 886 N N . ASP A 1 114 ? 39.853 47.576 -73.714 1.00 43.69 114 ASP A N 1
ATOM 887 C CA . ASP A 1 114 ? 38.608 48.327 -73.649 1.00 43.69 114 ASP A CA 1
ATOM 888 C C . ASP A 1 114 ? 38.101 48.665 -75.057 1.00 43.69 114 ASP A C 1
ATOM 890 O O . ASP A 1 114 ? 38.905 49.044 -75.906 1.00 43.69 114 ASP A O 1
ATOM 894 N N . GLU A 1 115 ? 36.780 48.616 -75.267 1.00 41.94 115 GLU A N 1
ATOM 895 C CA . GLU A 1 115 ? 36.047 49.600 -76.080 1.00 41.94 115 GLU A CA 1
ATOM 896 C C . GLU A 1 115 ? 34.513 49.488 -75.871 1.00 41.94 115 GLU A C 1
ATOM 898 O O . GLU A 1 115 ? 33.885 48.502 -76.234 1.00 41.94 115 GLU A O 1
ATOM 903 N N . GLN A 1 116 ? 33.939 50.558 -75.300 1.00 40.84 116 GLN A N 1
ATOM 904 C CA . GLN A 1 116 ? 32.618 51.156 -75.602 1.00 40.84 116 GLN A CA 1
ATOM 905 C C . GLN A 1 116 ? 31.292 50.401 -75.296 1.00 40.84 116 GLN A C 1
ATOM 907 O O . GLN A 1 116 ? 30.765 49.635 -76.094 1.00 40.84 116 GLN A O 1
ATOM 912 N N . ILE A 1 117 ? 30.686 50.757 -74.147 1.00 38.50 117 ILE A N 1
ATOM 913 C CA . ILE A 1 117 ? 29.441 51.577 -74.010 1.00 38.50 117 ILE A CA 1
ATOM 914 C C . ILE A 1 117 ? 28.649 51.759 -75.341 1.00 38.50 117 ILE A C 1
ATOM 916 O O . ILE A 1 117 ? 29.223 52.261 -76.299 1.00 38.50 117 ILE A O 1
ATOM 920 N N . ASP A 1 118 ? 27.347 51.442 -75.485 1.00 37.94 118 ASP A N 1
ATOM 921 C CA . ASP A 1 118 ? 26.200 52.194 -74.918 1.00 37.94 118 ASP A CA 1
ATOM 922 C C . ASP A 1 118 ? 24.816 51.528 -75.208 1.00 37.94 118 ASP A C 1
ATOM 924 O O . ASP A 1 118 ? 24.642 50.974 -76.291 1.00 37.94 118 ASP A O 1
ATOM 928 N N . ARG A 1 119 ? 23.814 51.734 -74.319 1.00 41.69 119 ARG A N 1
ATOM 929 C CA . ARG A 1 119 ? 22.326 51.542 -74.482 1.00 41.69 119 ARG A CA 1
ATOM 930 C C . ARG A 1 119 ? 21.829 50.119 -74.860 1.00 41.69 119 ARG A C 1
ATOM 932 O O . ARG A 1 119 ? 22.568 49.307 -75.387 1.00 41.69 119 ARG A O 1
ATOM 939 N N . VAL A 1 120 ? 20.603 49.657 -74.575 1.00 37.75 120 VAL A N 1
ATOM 940 C CA . VAL A 1 120 ? 19.221 50.203 -74.662 1.00 37.75 120 VAL A CA 1
ATOM 941 C C . VAL A 1 120 ? 18.335 49.372 -73.694 1.00 37.75 120 VAL A C 1
ATOM 943 O O . VAL A 1 120 ? 18.510 48.160 -73.656 1.00 37.75 120 VAL A O 1
ATOM 946 N N . GLU A 1 121 ? 17.341 49.839 -72.922 1.00 41.03 121 GLU A N 1
ATOM 947 C CA . GLU A 1 121 ? 16.884 51.189 -72.533 1.00 41.03 121 GLU A CA 1
ATOM 948 C C . GLU A 1 121 ? 16.198 51.142 -71.135 1.00 41.03 121 GLU A C 1
ATOM 950 O O . GLU A 1 121 ? 16.893 51.335 -70.141 1.00 41.03 121 GLU A O 1
ATOM 955 N N . ARG A 1 122 ? 14.876 50.878 -71.010 1.00 39.66 122 ARG A N 1
ATOM 956 C CA . ARG A 1 122 ? 14.109 50.963 -69.737 1.00 39.66 122 ARG A CA 1
ATOM 957 C C . ARG A 1 122 ? 12.753 50.222 -69.738 1.00 39.66 122 ARG A C 1
ATOM 959 O O . ARG A 1 122 ? 12.153 50.043 -70.788 1.00 39.66 122 ARG A O 1
ATOM 966 N N . ALA A 1 123 ? 12.260 49.978 -68.514 1.00 38.06 123 ALA A N 1
ATOM 967 C CA . ALA A 1 123 ? 10.859 49.821 -68.082 1.00 38.06 123 ALA A CA 1
ATOM 968 C C . ALA A 1 123 ? 10.034 48.582 -68.507 1.00 38.06 123 ALA A C 1
ATOM 970 O O . ALA A 1 123 ? 9.564 48.473 -69.635 1.00 38.06 123 ALA A O 1
ATOM 971 N N . ALA A 1 124 ? 9.696 47.769 -67.501 1.00 46.25 124 ALA A N 1
ATOM 972 C CA . ALA A 1 124 ? 8.308 47.425 -67.175 1.00 46.25 124 ALA A CA 1
ATOM 973 C C . ALA A 1 124 ? 8.215 47.157 -65.657 1.00 46.25 124 ALA A C 1
ATOM 975 O O . ALA A 1 124 ? 8.928 46.298 -65.137 1.00 46.25 124 ALA A O 1
ATOM 976 N N . GLU A 1 125 ? 7.392 47.932 -64.951 1.00 43.97 125 GLU A N 1
ATOM 977 C CA . GLU A 1 125 ? 6.923 47.617 -63.593 1.00 43.97 125 GLU A CA 1
ATOM 978 C C . GLU A 1 125 ? 5.647 46.746 -63.682 1.00 43.97 125 GLU A C 1
ATOM 980 O O . GLU A 1 125 ? 5.206 46.435 -64.787 1.00 43.97 125 GLU A O 1
ATOM 985 N N . GLU A 1 126 ? 5.049 46.409 -62.528 1.00 41.47 126 GLU A N 1
ATOM 986 C CA . GLU A 1 126 ? 3.730 45.747 -62.379 1.00 41.47 126 GLU A CA 1
ATOM 987 C C . GLU A 1 126 ? 3.676 44.237 -62.765 1.00 41.47 126 GLU A C 1
ATOM 989 O O . GLU A 1 126 ? 4.316 43.781 -63.703 1.00 41.47 126 GLU A O 1
ATOM 994 N N . GLU A 1 127 ? 2.958 43.340 -62.072 1.00 39.31 127 GLU A N 1
ATOM 995 C CA . GLU A 1 127 ? 2.181 43.446 -60.827 1.00 39.31 127 GLU A CA 1
ATOM 996 C C . GLU A 1 127 ? 1.974 42.049 -60.165 1.00 39.31 127 GLU A C 1
ATOM 998 O O . GLU A 1 127 ? 1.920 41.019 -60.833 1.00 39.31 127 GLU A O 1
ATOM 1003 N N . VAL A 1 128 ? 1.794 42.038 -58.836 1.00 40.69 128 VAL A N 1
ATOM 1004 C CA . VAL A 1 128 ? 0.825 41.219 -58.057 1.00 40.69 128 VAL A CA 1
ATOM 1005 C C . VAL A 1 128 ? 0.607 39.718 -58.390 1.00 40.69 128 VAL A C 1
ATOM 1007 O O . VAL A 1 128 ? -0.149 39.363 -59.295 1.00 40.69 128 VAL A O 1
ATOM 1010 N N . LYS A 1 129 ? 1.025 38.830 -57.459 1.00 41.31 129 LYS A N 1
ATOM 1011 C CA . LYS A 1 129 ? 0.101 37.897 -56.749 1.00 41.31 129 LYS A CA 1
ATOM 1012 C C . LYS A 1 129 ? 0.732 37.117 -55.582 1.00 41.31 129 LYS A C 1
ATOM 1014 O O . LYS A 1 129 ? 1.558 36.233 -55.775 1.00 41.31 129 LYS A O 1
ATOM 1019 N N . GLN A 1 130 ? 0.222 37.359 -54.373 1.00 47.47 130 GLN A N 1
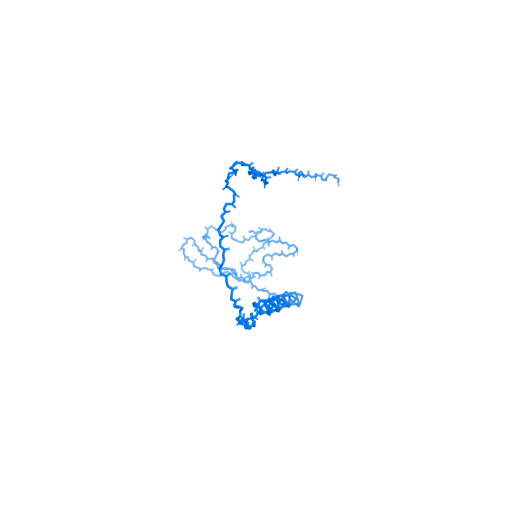ATOM 1020 C CA . GLN A 1 130 ? 0.177 36.352 -53.303 1.00 47.47 130 GLN A CA 1
ATOM 1021 C C . GLN A 1 130 ? -1.125 35.542 -53.418 1.00 47.47 130 GLN A C 1
ATOM 1023 O O . GLN A 1 130 ? -2.139 36.083 -53.865 1.00 47.47 130 GLN A O 1
ATOM 1028 N N . PRO A 1 131 ? -1.138 34.297 -52.917 1.00 45.78 131 PRO A N 1
ATOM 1029 C CA . PRO A 1 131 ? -2.323 33.763 -52.246 1.00 45.78 131 PRO A CA 1
ATOM 1030 C C . PRO A 1 131 ? -2.032 33.324 -50.799 1.00 45.78 131 PRO A C 1
ATOM 1032 O O . PRO A 1 131 ? -1.106 32.561 -50.537 1.00 45.78 131 PRO A O 1
ATOM 1035 N N . ALA A 1 132 ? -2.868 33.820 -49.878 1.00 39.31 132 ALA A N 1
ATOM 1036 C CA . ALA A 1 132 ? -3.688 33.022 -48.951 1.00 39.31 132 ALA A CA 1
ATOM 1037 C C . ALA A 1 132 ? -3.083 31.671 -48.489 1.00 39.31 132 ALA A C 1
ATOM 1039 O O . ALA A 1 132 ? -3.011 30.722 -49.261 1.00 39.31 132 ALA A O 1
ATOM 1040 N N . LYS A 1 133 ? -2.617 31.491 -47.243 1.00 48.06 133 LYS A N 1
ATOM 1041 C CA . LYS A 1 133 ? -3.432 31.437 -46.006 1.00 48.06 133 LYS A CA 1
ATOM 1042 C C . LYS A 1 133 ? -4.845 30.897 -46.241 1.00 48.06 133 LYS A C 1
ATOM 1044 O O . LYS A 1 133 ? -5.679 31.665 -46.692 1.00 48.06 133 LYS A O 1
ATOM 1049 N N . ASP A 1 134 ? -5.102 29.648 -45.840 1.00 40.16 134 ASP A N 1
ATOM 1050 C CA . ASP A 1 134 ? -6.332 29.311 -45.110 1.00 40.16 134 ASP A CA 1
ATOM 1051 C C . ASP A 1 134 ? -6.350 27.891 -44.495 1.00 40.16 134 ASP A C 1
ATOM 1053 O O . ASP A 1 134 ? -6.006 26.900 -45.128 1.00 40.16 134 ASP A O 1
ATOM 1057 N N . ASN A 1 135 ? -6.822 27.844 -43.244 1.00 47.25 135 ASN A N 1
ATOM 1058 C CA . ASN A 1 135 ? -7.675 26.812 -42.633 1.00 47.25 135 ASN A CA 1
ATOM 1059 C C . ASN A 1 135 ? -7.221 25.334 -42.550 1.00 47.25 135 ASN A C 1
ATOM 1061 O O . ASN A 1 135 ? -7.516 24.519 -43.420 1.00 47.25 135 ASN A O 1
ATOM 1065 N N . LEU A 1 136 ? -6.723 24.938 -41.365 1.00 42.16 136 LEU A N 1
ATOM 1066 C CA . LEU A 1 136 ? -6.883 23.567 -40.846 1.00 42.16 136 LEU A CA 1
ATOM 1067 C C . LEU A 1 136 ? -7.053 23.532 -39.309 1.00 42.16 136 LEU A C 1
ATOM 1069 O O . LEU A 1 136 ? -6.200 23.022 -38.586 1.00 42.16 136 LEU A O 1
ATOM 1073 N N . PHE A 1 137 ? -8.165 24.073 -38.799 1.00 42.94 137 PHE A N 1
ATOM 1074 C CA . PHE A 1 137 ? -8.623 23.855 -37.417 1.00 42.94 137 PHE A CA 1
ATOM 1075 C C . PHE A 1 137 ? -10.161 23.786 -37.334 1.00 42.94 137 PHE A C 1
ATOM 1077 O O . PHE A 1 137 ? -10.851 24.433 -38.117 1.00 42.94 137 PHE A O 1
ATOM 1084 N N . HIS A 1 138 ? -10.664 23.021 -36.349 1.00 41.94 138 HIS A N 1
ATOM 1085 C CA . HIS A 1 138 ? -12.059 22.544 -36.170 1.00 41.94 138 HIS A CA 1
ATOM 1086 C C . HIS A 1 138 ? -12.477 21.447 -37.181 1.00 41.94 138 HIS A C 1
ATOM 1088 O O . HIS A 1 138 ? -12.049 21.462 -38.324 1.00 41.94 138 HIS A O 1
ATOM 1094 N N . SER A 1 139 ? -13.252 20.407 -36.837 1.00 41.66 139 SER A N 1
ATOM 1095 C CA . SER A 1 139 ? -14.201 20.157 -35.727 1.00 41.66 139 SER A CA 1
ATOM 1096 C C . SER A 1 139 ? -14.114 18.665 -35.304 1.00 41.66 139 SER A C 1
ATOM 1098 O O . SER A 1 139 ? -13.964 17.809 -36.166 1.00 41.66 139 SER A O 1
ATOM 1100 N N . ILE A 1 140 ? -13.969 18.251 -34.036 1.00 45.78 140 ILE A N 1
ATOM 1101 C CA . ILE A 1 140 ? -14.925 18.214 -32.901 1.00 45.78 140 ILE A CA 1
ATOM 1102 C C . ILE A 1 140 ? -16.119 17.218 -33.053 1.00 45.78 140 ILE A C 1
ATOM 1104 O O . ILE A 1 140 ? -17.125 17.513 -33.685 1.00 45.78 140 ILE A O 1
ATOM 1108 N N . LYS A 1 141 ? -16.021 16.118 -32.270 1.00 42.47 141 LYS A N 1
ATOM 1109 C CA . LYS A 1 141 ? -17.071 15.335 -31.549 1.00 42.47 141 LYS A CA 1
ATOM 1110 C C . LYS A 1 141 ? -17.882 14.165 -32.181 1.00 42.47 141 LYS A C 1
ATOM 1112 O O . LYS A 1 141 ? -18.509 14.272 -33.221 1.00 42.47 141 LYS A O 1
ATOM 1117 N N . ASN A 1 142 ? -18.015 13.137 -31.319 1.00 37.66 142 ASN A N 1
ATOM 1118 C CA . ASN A 1 142 ? -19.137 12.197 -31.085 1.00 37.66 142 ASN A CA 1
ATOM 1119 C C . ASN A 1 142 ? -19.305 10.891 -31.911 1.00 37.66 142 ASN A C 1
ATOM 1121 O O . ASN A 1 142 ? -19.903 10.869 -32.980 1.00 37.66 142 ASN A O 1
ATOM 1125 N N . ARG A 1 143 ? -18.971 9.761 -31.260 1.00 38.69 143 ARG A N 1
ATOM 1126 C CA . ARG A 1 143 ? -19.694 8.465 -31.295 1.00 38.69 143 ARG A CA 1
ATOM 1127 C C . ARG A 1 143 ? -19.709 7.924 -29.857 1.00 38.69 143 ARG A C 1
ATOM 1129 O O . ARG A 1 143 ? -18.652 7.624 -29.320 1.00 38.69 143 ARG A O 1
ATOM 1136 N N . THR A 1 144 ? -20.789 8.091 -29.095 1.00 42.78 144 THR A N 1
ATOM 1137 C CA . THR A 1 144 ? -22.029 7.282 -29.078 1.00 42.78 144 THR A CA 1
ATOM 1138 C C . THR A 1 144 ? -21.799 5.864 -28.551 1.00 42.78 144 THR A C 1
ATOM 1140 O O . THR A 1 144 ? -21.226 5.013 -29.226 1.00 42.78 144 THR A O 1
ATOM 1143 N N . VAL A 1 145 ? -22.280 5.643 -27.326 1.00 46.28 145 VAL A N 1
ATOM 1144 C CA . VAL A 1 145 ? -22.290 4.367 -26.598 1.00 46.28 145 VAL A CA 1
ATOM 1145 C C . VAL A 1 145 ? -23.361 3.442 -27.182 1.00 46.28 145 VAL A C 1
ATOM 1147 O O . VAL A 1 145 ? -24.474 3.891 -27.447 1.00 46.28 145 VAL A O 1
ATOM 1150 N N . VAL A 1 146 ? -23.054 2.149 -27.320 1.00 59.03 146 VAL A N 1
ATOM 1151 C CA . VAL A 1 146 ? -24.044 1.101 -27.623 1.00 59.03 146 VAL A CA 1
ATOM 1152 C C . VAL A 1 146 ? -24.314 0.298 -26.345 1.00 59.03 146 VAL A C 1
ATOM 1154 O O . VAL A 1 146 ? -23.364 -0.248 -25.782 1.00 59.03 146 VAL A O 1
ATOM 1157 N N . PRO A 1 147 ? -25.566 0.200 -25.865 1.00 52.00 147 PRO A N 1
ATOM 1158 C CA . PRO A 1 147 ? -25.916 -0.694 -24.771 1.00 52.00 147 PRO A CA 1
ATOM 1159 C C . PRO A 1 147 ? -26.185 -2.108 -25.303 1.00 52.00 147 PRO A C 1
ATOM 1161 O O . PRO A 1 147 ? -27.022 -2.296 -26.185 1.00 52.00 147 PRO A O 1
ATOM 1164 N N . LEU A 1 148 ? -25.532 -3.116 -24.724 1.00 54.72 148 LEU A N 1
ATOM 1165 C CA . LEU A 1 148 ? -25.951 -4.509 -24.876 1.00 54.72 148 LEU A CA 1
ATOM 1166 C C . LEU A 1 148 ? -26.965 -4.843 -23.773 1.00 54.72 148 LEU A C 1
ATOM 1168 O O . LEU A 1 148 ? -26.642 -4.789 -22.588 1.00 54.72 148 LEU A O 1
ATOM 1172 N N . LYS A 1 149 ? -28.194 -5.172 -24.183 1.00 53.84 149 LYS A N 1
ATOM 1173 C CA . LYS A 1 149 ? -29.173 -5.923 -23.384 1.00 53.84 149 LYS A CA 1
ATOM 1174 C C . LYS A 1 149 ? -29.214 -7.357 -23.912 1.00 53.84 149 LYS A C 1
ATOM 1176 O O . LYS A 1 149 ? -29.152 -7.543 -25.126 1.00 53.84 149 LYS A O 1
ATOM 1181 N N . GLY A 1 150 ? -29.364 -8.319 -23.008 1.00 47.72 150 GLY A N 1
ATOM 1182 C CA . GLY A 1 150 ? -29.380 -9.759 -23.268 1.00 47.72 150 GLY A CA 1
ATOM 1183 C C . GLY A 1 150 ? -28.975 -10.484 -22.001 1.00 47.72 150 GLY A C 1
ATOM 1184 O O . GLY A 1 150 ? -27.900 -11.112 -22.035 1.00 47.72 150 GLY A O 1
#

Secondary structure (DSSP, 8-state):
---EETTEEGGGTEEEEEEEETTS-EEEEEGGG---BTTB-GGGS-TTEEEEEEEEE-PPP-HHHHHHHHHHHHHHHHHHHHHHHHHHHHHHHHHHTSPPP---------------------------------------------PPP-